Protein AF-A0A1H0ECD5-F1 (afdb_monomer)

Organism: NCBI:txid745820

Secondary structure (DSSP, 8-state):
-HHHHHHHHHHHHHHHHHHHHHHHHHHHHHHHHHHHHHHHHTT-EEEEEE-SSTT-EEEEEE----

Mean predicted aligned error: 10.28 Å

Sequence (66 aa):
MLATARNQWTFLLLLAVLLLVVVLVGMNEAGVQQAQEMCRNAGGVPEVSRGYFVIQPEFQCKGINY

Nearest PDB str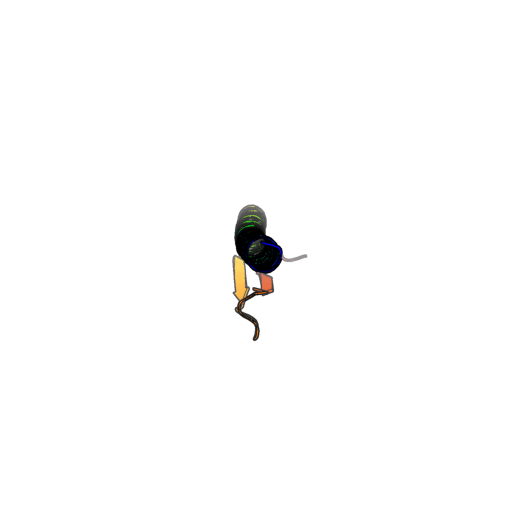uctures (foldseek):
  1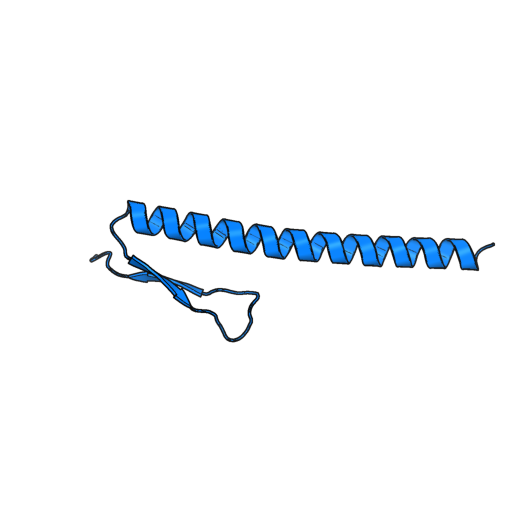vdm-assembly1_G  TM=4.407E-01  e=8.999E+00  Pyrococcus horikoshii

Foldseek 3Di:
DVVVVVVVVVVVVVVVVVVVVVVLQVVQVVVLVVVCVVLVVLVWHWDFDCPPDNSDTDIDTPDPDD

pLDDT: mean 74.75, std 13.08, range [47.97, 93.38]

Structure (mmCIF, N/CA/C/O backbone):
data_AF-A0A1H0ECD5-F1
#
_entry.id   AF-A0A1H0ECD5-F1
#
loop_
_atom_site.group_PDB
_atom_site.id
_atom_site.type_symbol
_atom_site.label_atom_id
_atom_site.label_alt_id
_atom_site.label_comp_id
_atom_site.label_asym_id
_atom_site.label_entity_id
_atom_site.label_seq_id
_atom_site.pdbx_PDB_ins_code
_atom_site.Cartn_x
_atom_site.Cartn_y
_atom_site.Cartn_z
_atom_site.occupancy
_atom_site.B_iso_or_equiv
_atom_site.auth_seq_id
_atom_site.auth_comp_id
_atom_site.auth_asym_id
_atom_site.auth_atom_id
_atom_site.pdbx_PDB_model_num
ATOM 1 N N . MET A 1 1 ? 24.550 -0.825 -31.693 1.00 48.84 1 MET A N 1
ATOM 2 C CA . MET A 1 1 ? 24.343 0.158 -30.602 1.00 48.84 1 MET A CA 1
ATOM 3 C C . MET A 1 1 ? 22.866 0.472 -30.326 1.00 48.84 1 MET A C 1
ATOM 5 O O . MET A 1 1 ? 22.544 0.738 -29.180 1.00 48.84 1 MET A O 1
ATOM 9 N N . LEU A 1 2 ? 21.941 0.387 -31.300 1.00 57.19 2 LEU A N 1
ATOM 10 C CA . LEU A 1 2 ? 20.500 0.595 -31.030 1.00 57.19 2 LEU A CA 1
ATOM 11 C C . LEU A 1 2 ? 19.860 -0.475 -30.118 1.00 57.19 2 LEU A C 1
ATOM 13 O O . LEU A 1 2 ? 18.961 -0.161 -29.343 1.00 57.19 2 LEU A O 1
ATOM 17 N N . ALA A 1 3 ? 20.317 -1.730 -30.191 1.00 56.88 3 ALA A N 1
ATOM 18 C CA . ALA A 1 3 ? 19.737 -2.828 -29.410 1.00 56.88 3 ALA A CA 1
ATOM 19 C C . ALA A 1 3 ? 20.0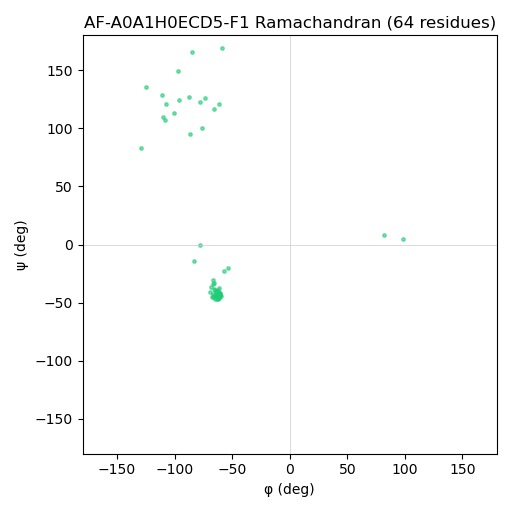01 -2.703 -27.895 1.00 56.88 3 ALA A C 1
ATOM 21 O O . ALA A 1 3 ? 19.123 -2.997 -27.090 1.00 56.88 3 ALA A O 1
ATOM 22 N N . THR A 1 4 ? 21.177 -2.208 -27.497 1.00 60.38 4 THR A N 1
ATOM 23 C CA . THR A 1 4 ? 21.524 -1.974 -26.087 1.00 60.38 4 THR A CA 1
ATOM 24 C C . THR A 1 4 ? 20.725 -0.821 -25.486 1.00 60.38 4 THR A C 1
ATOM 26 O O . THR A 1 4 ? 20.212 -0.964 -24.380 1.00 60.38 4 THR A O 1
ATOM 29 N N . ALA A 1 5 ? 20.534 0.274 -26.230 1.00 60.53 5 ALA A N 1
ATOM 30 C CA . ALA A 1 5 ? 19.694 1.386 -25.786 1.00 60.53 5 ALA A CA 1
ATOM 31 C C . ALA 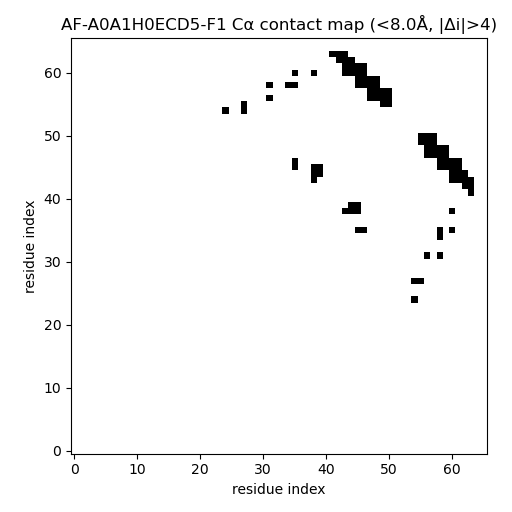A 1 5 ? 18.233 0.944 -25.580 1.00 60.53 5 ALA A C 1
ATOM 33 O O . ALA A 1 5 ? 17.631 1.245 -24.555 1.00 60.53 5 ALA A O 1
ATOM 34 N N . ARG A 1 6 ? 17.672 0.155 -26.507 1.00 63.97 6 ARG A N 1
ATOM 35 C CA . ARG A 1 6 ? 16.301 -0.373 -26.400 1.00 63.97 6 ARG A CA 1
ATOM 36 C C . ARG A 1 6 ? 16.100 -1.253 -25.160 1.00 63.97 6 ARG A C 1
ATOM 38 O O . ARG A 1 6 ? 15.094 -1.087 -24.476 1.00 63.97 6 ARG A O 1
ATOM 45 N N . ASN A 1 7 ? 17.063 -2.119 -24.837 1.00 69.31 7 ASN A N 1
ATOM 46 C CA . ASN A 1 7 ? 17.001 -2.954 -23.632 1.00 69.31 7 ASN A CA 1
ATOM 47 C C . ASN A 1 7 ? 17.095 -2.136 -22.332 1.00 69.31 7 ASN A C 1
ATOM 49 O O . ASN A 1 7 ? 16.456 -2.480 -21.337 1.00 69.31 7 ASN A O 1
ATOM 53 N N . GLN A 1 8 ? 17.855 -1.037 -22.335 1.00 75.12 8 GLN A N 1
ATOM 54 C CA . GLN A 1 8 ? 17.939 -0.128 -21.189 1.00 75.12 8 GLN A CA 1
ATOM 55 C C . GLN A 1 8 ? 16.607 0.586 -20.928 1.00 75.12 8 GLN A C 1
ATOM 57 O O . GLN A 1 8 ? 16.161 0.634 -19.785 1.00 75.12 8 GLN A O 1
ATOM 62 N N . TRP A 1 9 ? 15.922 1.064 -21.972 1.00 82.81 9 TRP A N 1
ATOM 63 C CA . TRP A 1 9 ? 14.598 1.685 -21.831 1.00 82.81 9 TRP A CA 1
ATOM 64 C C . TRP A 1 9 ? 13.539 0.708 -21.320 1.00 82.81 9 TRP A C 1
ATOM 66 O O . TRP A 1 9 ? 12.743 1.068 -20.457 1.00 82.81 9 TRP A O 1
ATOM 76 N N . THR A 1 10 ? 13.546 -0.541 -21.795 1.00 86.50 10 THR A N 1
ATOM 77 C CA . THR A 1 10 ? 12.623 -1.568 -21.287 1.00 86.50 10 THR A CA 1
ATOM 78 C C . THR A 1 10 ? 12.898 -1.919 -19.830 1.00 86.50 10 THR A C 1
ATOM 80 O O . THR A 1 10 ? 11.957 -2.103 -19.066 1.00 86.50 10 THR A O 1
ATOM 83 N N . PHE A 1 11 ? 14.170 -1.972 -19.424 1.00 86.50 11 PHE A N 1
ATOM 84 C CA . PHE A 1 11 ? 14.538 -2.213 -18.031 1.00 86.50 11 PHE A CA 1
ATOM 85 C C . PHE A 1 11 ? 14.093 -1.059 -17.126 1.00 86.50 11 PHE A C 1
ATOM 87 O O . PHE A 1 11 ? 13.486 -1.299 -16.086 1.00 86.50 11 PHE A O 1
ATOM 94 N N . LEU A 1 12 ? 14.319 0.188 -17.552 1.00 89.88 12 LEU A N 1
ATOM 95 C CA . LEU A 1 12 ? 13.858 1.379 -16.835 1.00 89.88 12 LEU A CA 1
ATOM 96 C C . LEU A 1 12 ? 12.331 1.421 -16.713 1.00 89.88 12 LEU A C 1
ATOM 98 O O . LEU A 1 12 ? 11.821 1.727 -15.640 1.00 89.88 12 LEU A O 1
ATOM 102 N N . LEU A 1 13 ? 11.601 1.069 -17.775 1.00 90.38 13 LEU A N 1
ATOM 103 C CA . LEU A 1 13 ? 10.140 0.974 -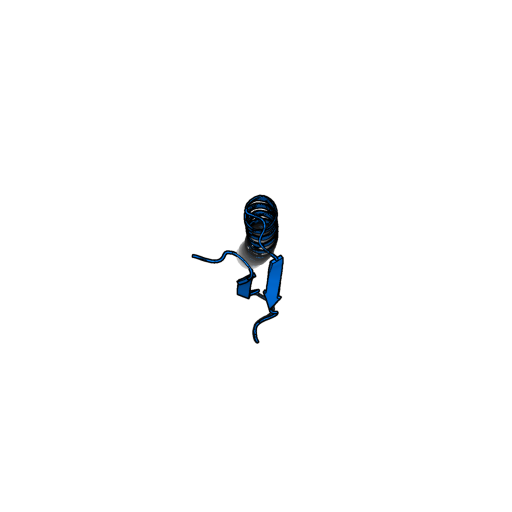17.741 1.00 90.38 13 LEU A CA 1
ATOM 104 C C . LEU A 1 13 ? 9.659 -0.095 -16.758 1.00 90.38 13 LEU A C 1
ATOM 106 O O . LEU A 1 13 ? 8.779 0.182 -15.949 1.00 90.38 13 LEU A O 1
ATOM 110 N N . LEU A 1 14 ? 10.244 -1.294 -16.788 1.00 91.06 14 LEU A N 1
ATOM 111 C CA . LEU A 1 14 ? 9.887 -2.363 -15.851 1.00 91.06 14 LEU A CA 1
ATOM 112 C C . LEU A 1 14 ? 10.189 -1.970 -14.402 1.00 91.06 14 LEU A C 1
ATOM 114 O O . LEU A 1 14 ? 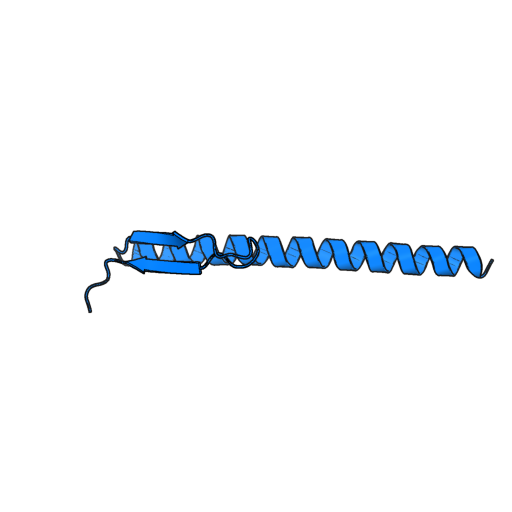9.365 -2.212 -13.523 1.00 91.06 14 LEU A O 1
ATOM 118 N N . LEU A 1 15 ? 11.327 -1.318 -14.158 1.00 92.81 15 LEU A N 1
ATOM 119 C CA . LEU A 1 15 ? 11.687 -0.808 -12.838 1.00 92.81 15 LEU A CA 1
ATOM 120 C C . LEU A 1 15 ? 10.690 0.259 -12.362 1.00 92.81 15 LEU A C 1
ATOM 122 O O . LEU A 1 15 ? 10.239 0.208 -11.221 1.00 92.81 15 LEU A O 1
ATOM 126 N N . ALA A 1 16 ? 10.308 1.194 -13.236 1.00 92.44 16 ALA A N 1
ATOM 127 C CA . ALA A 1 16 ? 9.336 2.238 -12.922 1.00 92.44 16 ALA A CA 1
ATOM 128 C C . ALA A 1 16 ? 7.950 1.657 -12.606 1.00 92.44 16 ALA A C 1
ATOM 130 O O . ALA A 1 16 ? 7.322 2.071 -11.634 1.00 92.44 16 ALA A O 1
ATOM 131 N N . VAL A 1 17 ? 7.495 0.665 -13.377 1.00 93.38 17 VAL A N 1
ATOM 132 C CA . VAL A 1 17 ? 6.236 -0.047 -13.110 1.00 93.38 17 VAL A CA 1
ATOM 133 C C . VAL A 1 17 ? 6.302 -0.777 -11.771 1.00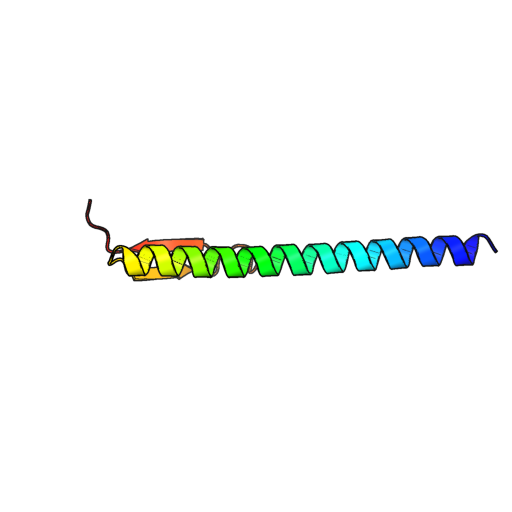 93.38 17 VAL A C 1
ATOM 135 O O . VAL A 1 17 ? 5.358 -0.703 -10.991 1.00 93.38 17 VAL A O 1
ATOM 138 N N . LEU A 1 18 ? 7.420 -1.439 -11.468 1.00 92.25 18 LEU A N 1
ATOM 139 C CA . LEU A 1 18 ? 7.592 -2.157 -10.207 1.00 92.25 18 LEU A CA 1
ATOM 140 C C . LEU A 1 18 ? 7.580 -1.201 -9.007 1.00 92.25 18 LEU A C 1
ATOM 142 O O . LEU A 1 18 ? 6.881 -1.459 -8.031 1.00 92.25 18 LEU A O 1
ATOM 146 N N . LEU A 1 19 ? 8.277 -0.065 -9.103 1.00 92.75 19 LEU A N 1
ATOM 147 C CA . LEU A 1 19 ? 8.229 0.990 -8.087 1.00 92.75 19 LEU A CA 1
ATOM 148 C C . LEU A 1 19 ? 6.813 1.544 -7.911 1.00 92.75 19 LEU A C 1
ATOM 150 O O . LEU A 1 19 ? 6.362 1.714 -6.782 1.00 92.75 19 LEU A O 1
ATOM 154 N N . LEU A 1 20 ? 6.093 1.779 -9.009 1.00 92.00 20 LEU A N 1
ATOM 155 C CA . LEU A 1 20 ? 4.718 2.270 -8.970 1.00 92.00 20 LEU A CA 1
ATOM 156 C C . LEU A 1 20 ? 3.784 1.279 -8.263 1.00 92.00 20 LEU A C 1
ATOM 158 O O . LEU A 1 20 ? 2.990 1.691 -7.424 1.00 92.00 20 LEU A O 1
ATOM 162 N N . VAL A 1 21 ? 3.920 -0.023 -8.528 1.00 89.06 21 VAL A N 1
ATOM 163 C CA . VAL A 1 21 ? 3.159 -1.066 -7.820 1.00 89.06 21 VAL A CA 1
ATOM 164 C C . VAL A 1 21 ? 3.478 -1.063 -6.325 1.00 89.06 21 VAL A C 1
ATOM 166 O O . VAL A 1 21 ? 2.554 -1.073 -5.517 1.00 89.06 21 VAL A O 1
ATOM 169 N N . VAL A 1 22 ? 4.756 -0.996 -5.941 1.00 88.44 22 VAL A N 1
ATOM 170 C CA . VAL A 1 22 ? 5.159 -0.950 -4.523 1.00 88.44 22 VAL A CA 1
ATOM 171 C C . VAL A 1 22 ? 4.580 0.278 -3.820 1.00 88.44 22 VAL A C 1
ATOM 173 O O . VAL A 1 22 ? 4.047 0.154 -2.720 1.00 88.44 22 VAL A O 1
ATOM 176 N N . VAL A 1 23 ? 4.629 1.450 -4.461 1.00 88.06 23 VAL A N 1
ATOM 177 C CA . VAL A 1 23 ? 4.053 2.685 -3.910 1.00 88.06 23 VAL A CA 1
ATOM 178 C C . VAL A 1 23 ? 2.541 2.561 -3.749 1.00 88.06 23 VAL A C 1
ATOM 180 O O . VAL A 1 23 ? 2.023 2.883 -2.685 1.00 88.06 23 VAL A O 1
ATOM 183 N N . LEU A 1 24 ? 1.831 2.062 -4.763 1.00 82.88 24 LEU A N 1
ATOM 184 C CA . LEU A 1 24 ? 0.379 1.888 -4.700 1.00 82.88 24 LEU A CA 1
ATOM 185 C C . LEU A 1 24 ? -0.038 0.915 -3.591 1.00 82.88 24 LEU A C 1
ATOM 187 O O . LEU A 1 24 ? -0.991 1.192 -2.865 1.00 82.88 24 LEU A O 1
ATOM 191 N N . VAL A 1 25 ? 0.688 -0.194 -3.427 1.00 80.69 25 VAL A N 1
ATOM 192 C CA . VAL A 1 25 ? 0.439 -1.156 -2.344 1.00 80.69 25 VAL A CA 1
ATOM 193 C C . VAL A 1 25 ? 0.713 -0.517 -0.981 1.00 80.69 25 VAL A C 1
ATOM 195 O O . VAL A 1 25 ? -0.139 -0.589 -0.098 1.00 80.69 25 VAL A O 1
ATOM 198 N N . GLY A 1 26 ? 1.843 0.177 -0.821 1.00 79.19 26 GLY A N 1
ATOM 199 C CA . GLY A 1 26 ? 2.186 0.853 0.432 1.00 79.19 26 GLY A CA 1
ATOM 200 C C . GLY A 1 26 ? 1.194 1.955 0.819 1.00 79.19 26 GLY A C 1
ATOM 201 O O . GLY A 1 26 ? 0.788 2.042 1.976 1.00 79.19 26 GLY A O 1
ATOM 202 N N . MET A 1 27 ? 0.746 2.767 -0.146 1.00 79.38 27 MET A N 1
ATOM 203 C CA . MET A 1 27 ? -0.279 3.795 0.083 1.00 79.38 27 MET A CA 1
ATOM 204 C C . MET A 1 27 ? -1.608 3.186 0.534 1.00 79.38 27 MET A C 1
ATOM 206 O O . MET A 1 27 ? -2.288 3.751 1.388 1.00 79.38 27 MET A O 1
ATOM 210 N N . ASN A 1 28 ? -1.970 2.032 -0.021 1.00 78.81 28 ASN A N 1
ATOM 211 C CA . ASN A 1 28 ? -3.197 1.339 0.338 1.00 78.81 28 ASN A CA 1
ATOM 212 C C . ASN A 1 28 ? -3.153 0.806 1.779 1.00 78.81 28 ASN A C 1
ATOM 214 O O . ASN A 1 28 ? -4.090 1.019 2.545 1.00 78.81 28 ASN A O 1
ATOM 218 N N . GLU A 1 29 ? -2.044 0.182 2.184 1.00 76.31 29 GLU A N 1
ATOM 219 C CA . GLU A 1 29 ? -1.863 -0.286 3.565 1.00 76.31 29 GLU A CA 1
ATOM 220 C C . GLU A 1 29 ? -1.895 0.872 4.574 1.00 76.31 29 GLU A C 1
ATOM 222 O O . GLU A 1 29 ? -2.564 0.774 5.605 1.00 76.31 29 GLU A O 1
ATOM 227 N N . ALA A 1 30 ? -1.238 1.991 4.253 1.00 79.06 30 ALA A N 1
ATOM 228 C CA . ALA A 1 30 ? -1.251 3.188 5.090 1.00 79.06 30 ALA A CA 1
ATOM 229 C C . ALA A 1 30 ? -2.665 3.780 5.236 1.00 79.06 30 ALA A C 1
ATOM 231 O O . ALA A 1 30 ? -3.077 4.140 6.340 1.00 79.06 30 ALA A O 1
ATOM 232 N N . GLY A 1 31 ? -3.437 3.833 4.145 1.00 78.00 31 GLY A N 1
ATOM 233 C CA . GLY A 1 31 ? -4.819 4.317 4.169 1.00 78.00 31 GLY A CA 1
ATOM 234 C C . GLY A 1 31 ? -5.733 3.466 5.056 1.00 78.00 31 GLY A C 1
ATOM 235 O O . GLY A 1 31 ? -6.553 4.002 5.802 1.00 78.00 31 GLY A O 1
ATOM 236 N N . VAL A 1 32 ? -5.554 2.142 5.041 1.00 78.62 32 VAL A N 1
ATOM 237 C CA . VAL A 1 32 ? -6.313 1.221 5.903 1.00 78.62 32 VAL A CA 1
ATOM 238 C C . VAL A 1 32 ? -5.964 1.430 7.373 1.00 78.62 32 VAL A C 1
ATOM 240 O O . VAL A 1 32 ? -6.870 1.497 8.201 1.00 78.62 32 VAL A O 1
ATOM 243 N N . GLN A 1 33 ? -4.678 1.571 7.708 1.00 80.62 33 GLN A N 1
ATOM 244 C CA . GLN A 1 33 ? -4.249 1.846 9.085 1.00 80.62 33 GLN A CA 1
ATOM 245 C C . GLN A 1 33 ? -4.853 3.155 9.604 1.00 80.62 33 GLN A C 1
ATOM 247 O O . GLN A 1 33 ? -5.416 3.189 10.697 1.00 80.62 33 GLN A O 1
ATOM 252 N N . GLN A 1 34 ? -4.832 4.208 8.785 1.00 82.81 34 GLN A N 1
ATOM 253 C CA . GLN A 1 34 ? -5.422 5.493 9.148 1.00 82.81 34 GLN A CA 1
ATOM 254 C C . GLN A 1 34 ? -6.942 5.389 9.365 1.00 82.81 34 GLN A C 1
ATOM 256 O O . GLN A 1 34 ? -7.480 5.960 10.315 1.00 82.81 34 GLN A O 1
ATOM 261 N N . ALA A 1 35 ? -7.649 4.627 8.526 1.00 79.06 35 ALA A N 1
ATOM 262 C CA . ALA A 1 35 ? -9.080 4.380 8.697 1.00 79.06 35 ALA A CA 1
ATOM 263 C C . ALA A 1 35 ? -9.391 3.601 9.990 1.00 79.06 35 ALA A C 1
ATOM 265 O O . ALA A 1 35 ? -10.340 3.941 10.705 1.00 79.06 35 ALA A O 1
ATOM 266 N N . GLN A 1 36 ? -8.568 2.603 10.334 1.00 81.50 36 GLN A N 1
ATOM 267 C CA . GLN A 1 36 ? -8.684 1.864 11.595 1.00 81.50 36 GLN A CA 1
ATOM 268 C C . GLN A 1 36 ? -8.509 2.774 12.810 1.00 81.50 36 GLN A C 1
ATOM 270 O O . GLN A 1 36 ? -9.300 2.690 13.751 1.00 81.50 36 GLN A O 1
ATOM 275 N N . GLU A 1 37 ? -7.506 3.653 12.786 1.00 83.31 37 GLU A N 1
ATOM 276 C CA . GLU A 1 37 ? -7.275 4.620 13.859 1.00 83.31 37 GLU A CA 1
ATOM 277 C C . GLU A 1 37 ? -8.457 5.576 14.019 1.00 83.31 37 GLU A C 1
ATOM 279 O O . GLU A 1 37 ? -8.934 5.771 15.136 1.00 83.31 37 GLU A O 1
ATOM 284 N N . MET A 1 38 ? -8.996 6.113 12.919 1.00 82.94 38 MET A N 1
ATOM 285 C CA . MET A 1 38 ? -10.175 6.984 12.965 1.00 82.94 38 MET A CA 1
ATOM 286 C C . MET A 1 38 ? -11.401 6.274 13.556 1.00 82.94 38 MET A C 1
ATOM 288 O O . MET A 1 38 ? -12.089 6.845 14.400 1.00 82.94 38 MET A O 1
ATOM 292 N N . CYS A 1 39 ? -11.651 5.020 13.175 1.00 83.69 39 CYS A N 1
ATOM 293 C CA . CYS A 1 39 ? -12.747 4.223 13.732 1.00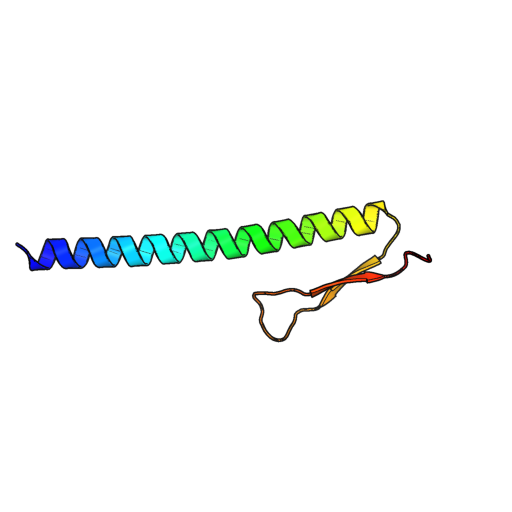 83.69 39 CYS A CA 1
ATOM 294 C C . CYS A 1 39 ? -12.562 3.946 15.229 1.00 83.69 39 CYS A C 1
ATOM 296 O O . CYS A 1 39 ? -13.500 4.108 16.009 1.00 83.69 39 CYS A O 1
ATOM 298 N N . ARG A 1 40 ? -11.340 3.599 15.649 1.00 82.38 40 ARG A N 1
ATOM 299 C CA . ARG A 1 40 ? -11.016 3.358 17.059 1.00 82.38 40 ARG A CA 1
ATOM 300 C C . ARG A 1 40 ? -11.166 4.630 17.897 1.00 82.38 40 ARG A C 1
ATOM 302 O O . ARG A 1 40 ? -11.701 4.569 19.001 1.00 82.38 40 ARG A O 1
ATOM 309 N N . ASN A 1 41 ? -10.761 5.778 17.354 1.00 84.88 41 ASN A N 1
ATOM 310 C CA . ASN A 1 41 ? -10.934 7.088 17.989 1.00 84.88 41 ASN A CA 1
ATOM 311 C C . ASN A 1 41 ? -12.411 7.497 18.100 1.00 84.88 41 ASN A C 1
ATOM 313 O O . ASN A 1 41 ? -12.783 8.172 19.055 1.00 84.88 41 ASN A O 1
ATOM 317 N N . ALA A 1 42 ? -13.261 7.058 17.167 1.00 82.25 42 ALA A N 1
ATOM 318 C CA . ALA A 1 42 ? -14.711 7.255 17.220 1.00 82.25 42 ALA A CA 1
ATOM 319 C C . ALA A 1 42 ? -15.438 6.284 18.179 1.00 82.25 42 ALA A C 1
ATOM 321 O O . ALA A 1 42 ? -16.659 6.353 18.302 1.00 82.25 42 ALA A O 1
ATOM 322 N N . GLY A 1 43 ? -14.717 5.377 18.851 1.00 81.38 43 GLY A N 1
ATOM 323 C CA . GLY A 1 43 ? -15.295 4.361 19.739 1.00 81.38 43 GLY A CA 1
ATOM 324 C C . GLY A 1 43 ? -15.835 3.121 19.015 1.00 81.38 43 GLY A C 1
ATOM 325 O O . GLY A 1 43 ? -16.472 2.279 19.644 1.00 81.38 43 GLY A O 1
ATOM 326 N N . GLY A 1 44 ? -15.580 2.997 17.711 1.00 82.19 44 GLY A N 1
ATOM 327 C CA . GLY A 1 44 ? -15.934 1.831 16.911 1.00 82.19 44 GLY A CA 1
ATOM 328 C C . GLY A 1 44 ? -14.893 0.712 16.982 1.00 82.19 44 GLY A C 1
ATOM 329 O O . GLY A 1 44 ? -13.751 0.891 17.410 1.00 82.19 44 GLY A O 1
ATOM 330 N N . VAL A 1 45 ? -15.296 -0.467 16.518 1.00 83.88 45 VAL A N 1
ATOM 331 C CA . VAL A 1 45 ? -14.443 -1.639 16.335 1.00 83.88 45 VAL A CA 1
ATOM 332 C C . VAL A 1 45 ? -14.085 -1.738 14.849 1.00 83.88 45 VAL A C 1
ATOM 334 O O . VAL A 1 45 ? -14.977 -1.971 14.025 1.00 83.88 45 VAL A O 1
ATOM 337 N N . PRO A 1 46 ? -12.805 -1.544 14.480 1.00 77.31 46 PRO A N 1
ATOM 338 C CA . PRO A 1 46 ? -12.377 -1.704 13.101 1.00 77.31 46 PRO A CA 1
ATOM 339 C C . PRO A 1 46 ? -12.331 -3.189 12.725 1.00 77.31 46 PRO A C 1
ATOM 341 O O . PRO A 1 46 ? -11.643 -3.982 13.365 1.00 77.31 46 PRO A O 1
ATOM 344 N N . GLU A 1 47 ? -13.017 -3.554 11.648 1.00 77.69 47 GLU A N 1
ATOM 345 C CA . GLU A 1 47 ? -12.886 -4.847 10.986 1.00 77.69 47 GLU A CA 1
ATOM 346 C C . GLU A 1 47 ? -12.236 -4.649 9.619 1.00 77.69 47 GLU A C 1
ATOM 348 O O . GLU A 1 47 ? -12.676 -3.837 8.802 1.00 77.69 47 GLU A O 1
ATOM 353 N N . VAL A 1 48 ? -11.181 -5.420 9.360 1.00 70.00 48 VAL A N 1
ATOM 354 C CA . VAL A 1 48 ? -10.580 -5.513 8.029 1.00 70.00 48 VAL A CA 1
ATOM 355 C C . VAL A 1 48 ? -10.884 -6.884 7.469 1.00 70.00 48 VAL A C 1
ATOM 357 O O . VAL A 1 48 ? -10.346 -7.892 7.929 1.00 70.00 48 VAL A O 1
ATOM 360 N N . SER A 1 49 ? -11.753 -6.907 6.466 1.00 67.19 49 SER A N 1
ATOM 361 C CA . SER A 1 49 ? -12.025 -8.103 5.688 1.00 67.19 49 SER A CA 1
ATOM 362 C C . SER A 1 49 ? -11.028 -8.167 4.538 1.00 67.19 49 SER A C 1
ATOM 364 O O . SER A 1 49 ? -10.863 -7.217 3.769 1.00 67.19 49 SER A O 1
ATOM 366 N N . ARG A 1 50 ? -10.332 -9.299 4.409 1.00 61.53 50 ARG A N 1
ATOM 367 C CA . ARG A 1 50 ? -9.542 -9.569 3.207 1.00 61.53 50 ARG A CA 1
ATOM 368 C C . ARG A 1 50 ? -10.522 -9.967 2.110 1.00 61.53 50 ARG A C 1
ATOM 370 O O . ARG A 1 50 ? -10.999 -11.098 2.096 1.00 61.53 50 ARG A O 1
ATOM 377 N N . GLY A 1 51 ? -10.838 -9.024 1.226 1.00 59.72 51 GLY A N 1
ATOM 378 C CA . GLY A 1 51 ? -11.609 -9.304 0.021 1.00 59.72 51 GLY A CA 1
ATOM 379 C C . GLY A 1 51 ? -10.918 -10.351 -0.862 1.00 59.72 51 GLY A C 1
ATOM 380 O O . GLY A 1 51 ? -9.751 -10.697 -0.668 1.00 59.72 51 GLY A O 1
ATOM 381 N N . TYR A 1 52 ? -11.639 -10.842 -1.873 1.00 52.66 52 TYR A N 1
ATOM 382 C CA . TYR A 1 52 ? -11.159 -11.883 -2.798 1.00 52.66 52 TYR A CA 1
ATOM 383 C C . TYR A 1 52 ? -9.849 -11.502 -3.520 1.00 52.66 52 TYR A C 1
ATOM 385 O O . TYR A 1 52 ? -9.085 -12.367 -3.943 1.00 52.66 52 TYR A O 1
ATOM 393 N N . PHE A 1 53 ? -9.568 -10.200 -3.623 1.00 53.91 53 PHE A N 1
ATOM 394 C CA . PHE A 1 53 ? -8.294 -9.659 -4.073 1.00 53.91 53 PHE A CA 1
ATOM 395 C C . PHE A 1 53 ? -7.531 -9.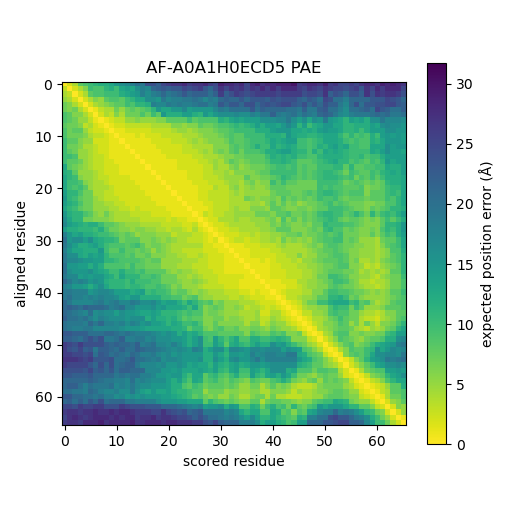062 -2.887 1.00 53.91 53 PHE A C 1
ATOM 397 O O . PHE A 1 53 ? -7.978 -8.099 -2.272 1.00 53.91 53 PHE A O 1
ATOM 404 N N . VAL A 1 54 ? -6.323 -9.579 -2.634 1.00 53.78 54 VAL A N 1
ATOM 405 C CA . VAL A 1 54 ? -5.388 -9.125 -1.578 1.00 53.78 54 VAL A CA 1
ATOM 406 C C . VAL A 1 54 ? -5.086 -7.616 -1.646 1.00 53.78 54 VAL A C 1
ATOM 408 O O . VAL A 1 54 ? -4.683 -7.015 -0.658 1.00 53.78 54 VAL A O 1
ATOM 411 N N . ILE A 1 55 ? -5.319 -6.996 -2.804 1.00 54.16 55 ILE A N 1
ATOM 412 C CA . ILE A 1 55 ? -5.017 -5.592 -3.096 1.00 54.16 55 ILE A CA 1
ATOM 413 C C . ILE A 1 55 ? -6.122 -4.643 -2.590 1.00 54.16 55 ILE A C 1
ATOM 415 O O . ILE A 1 55 ? -5.889 -3.448 -2.497 1.00 54.16 55 ILE A O 1
ATOM 419 N N . GLN A 1 56 ? -7.315 -5.126 -2.234 1.00 53.16 56 GLN A N 1
ATOM 420 C CA . GLN A 1 56 ? -8.395 -4.280 -1.707 1.00 53.16 56 GLN A CA 1
ATOM 421 C C . GLN A 1 56 ? -8.932 -4.875 -0.402 1.00 53.16 56 GLN A C 1
ATOM 423 O O . GLN A 1 56 ? -9.908 -5.627 -0.415 1.00 53.16 56 GLN A O 1
ATOM 428 N N . PRO A 1 57 ? -8.272 -4.597 0.735 1.00 58.00 57 PRO A N 1
ATOM 429 C CA . PRO A 1 57 ? -8.869 -4.849 2.037 1.00 58.00 57 PRO A CA 1
ATOM 430 C C . PRO A 1 57 ? -10.135 -3.993 2.175 1.00 58.00 57 PRO A C 1
ATOM 432 O O . PRO A 1 57 ? -10.085 -2.768 2.076 1.00 58.00 57 PRO A O 1
ATOM 435 N N . GLU A 1 58 ? -11.277 -4.637 2.394 1.00 63.91 58 GLU A N 1
ATOM 436 C CA . GLU A 1 58 ? -12.511 -3.930 2.718 1.00 63.91 58 GLU A CA 1
ATOM 437 C C . GLU A 1 58 ? -12.458 -3.516 4.187 1.00 63.91 58 GLU A C 1
ATOM 439 O O . GLU A 1 58 ? -12.286 -4.347 5.086 1.00 63.91 58 GLU A O 1
ATOM 444 N N . PHE A 1 59 ? -12.597 -2.215 4.421 1.00 68.94 59 PHE A N 1
ATOM 445 C CA . PHE A 1 59 ? -12.641 -1.636 5.753 1.00 68.94 59 PHE A CA 1
ATOM 446 C C . PHE A 1 59 ? -14.092 -1.430 6.193 1.00 68.94 59 PHE A C 1
ATOM 448 O O . PHE A 1 59 ? -14.857 -0.743 5.515 1.00 68.94 59 PHE A O 1
ATOM 455 N N . GLN A 1 60 ? -14.462 -1.991 7.344 1.00 73.12 60 GLN A N 1
ATOM 456 C CA . GLN A 1 60 ? -15.751 -1.753 7.988 1.00 73.12 60 GLN A CA 1
ATOM 457 C C . GLN A 1 60 ? -15.529 -1.269 9.423 1.00 73.12 60 GLN A C 1
ATOM 459 O O . GLN A 1 60 ? -14.723 -1.826 10.164 1.00 73.12 60 GLN A O 1
ATOM 464 N N . CYS A 1 61 ? -16.263 -0.237 9.833 1.00 72.88 61 CYS A N 1
ATOM 465 C CA . CYS A 1 61 ? -16.276 0.232 11.216 1.00 72.88 61 CYS A CA 1
ATOM 466 C C . CYS A 1 61 ? -17.620 -0.140 11.846 1.00 72.88 61 CYS A C 1
ATOM 468 O O . CYS A 1 61 ? -18.647 0.445 11.501 1.00 72.88 61 CYS A O 1
ATOM 470 N N . LYS A 1 62 ? -17.629 -1.135 12.738 1.00 71.62 62 LYS A N 1
ATOM 471 C CA . LYS A 1 62 ? -18.835 -1.569 13.463 1.00 71.62 62 LYS A CA 1
ATOM 472 C C . LYS A 1 62 ? -18.878 -0.926 14.848 1.00 71.62 62 LYS A C 1
ATOM 474 O O . LYS A 1 62 ? -17.841 -0.696 15.455 1.00 71.62 62 LYS A O 1
ATOM 479 N N . GLY A 1 63 ? -20.072 -0.664 15.379 1.00 61.19 63 GLY A N 1
ATOM 480 C CA . GLY A 1 63 ? -20.243 -0.170 16.756 1.00 61.19 63 GLY A CA 1
ATOM 481 C C . GLY A 1 63 ? -20.437 1.341 16.912 1.00 61.19 63 GLY A C 1
ATOM 482 O O . GLY A 1 63 ? -20.563 1.808 18.039 1.00 61.19 63 GLY A O 1
ATOM 483 N N . ILE A 1 64 ? -20.536 2.098 15.815 1.00 57.84 64 ILE A N 1
ATOM 484 C CA . ILE A 1 64 ? -21.052 3.471 15.855 1.00 57.84 64 ILE A CA 1
ATOM 485 C C . ILE A 1 64 ? -22.578 3.362 15.724 1.00 57.84 64 ILE A C 1
ATOM 487 O O . ILE A 1 64 ? -23.093 3.181 14.623 1.00 57.84 64 ILE A O 1
ATOM 491 N N . ASN A 1 65 ? -23.299 3.353 16.850 1.00 47.97 65 ASN A N 1
ATOM 492 C CA . ASN A 1 65 ? -24.757 3.500 16.826 1.00 47.97 65 ASN A CA 1
ATOM 493 C C . ASN A 1 65 ? -25.067 4.916 16.323 1.00 47.97 65 ASN A C 1
ATOM 495 O O . ASN A 1 65 ? -24.666 5.883 16.972 1.00 47.97 65 ASN A O 1
ATOM 499 N N . TYR A 1 66 ? -25.729 5.026 15.172 1.00 52.34 66 TYR A N 1
ATOM 500 C CA . TYR A 1 66 ? -26.443 6.246 14.790 1.00 52.34 66 TYR A CA 1
ATOM 501 C C . TYR A 1 66 ? -27.755 6.313 15.572 1.00 52.34 66 TYR A C 1
ATOM 503 O O . TYR A 1 66 ? -28.414 5.250 15.671 1.00 52.34 66 TYR A O 1
#

Radius of gyration: 19.54 Å; Cα contacts (8 Å, |Δi|>4): 48; chains: 1; bounding box: 51×19×51 Å

Solvent-accessible surface area (backbone atoms only — not comparable to full-atom values): 3836 Å² total; per-residue (Å²): 116,71,68,62,54,53,52,50,54,52,51,52,51,53,51,51,52,51,51,50,51,53,50,55,52,51,53,50,56,52,50,52,53,52,50,38,50,54,26,46,74,68,66,21,50,59,44,78,45,79,41,99,48,86,89,49,65,45,78,45,68,45,74,69,82,127